Protein AF-A0A2M7XYK1-F1 (afdb_monomer)

Mean predicted aligned error: 6.83 Å

Radius of gyration: 17.08 Å; Cα contacts (8 Å, |Δi|>4): 49; chains: 1; bounding box: 45×17×48 Å

InterPro domains:
  IPR011990 Tetratricopeptide-like helical domain superfamily [G3DSA:1.25.40.10] (11-75)
  IPR011990 Tetratricopeptide-like helical domain superfamily [SSF48452] (27-73)
  IPR019734 Tetratricopeptide repeat [PS50005] (41-74)

Structure (mmCIF, N/CA/C/O backbone):
data_AF-A0A2M7XYK1-F1
#
_entry.id   AF-A0A2M7XYK1-F1
#
loop_
_atom_site.group_PDB
_atom_site.id
_atom_site.type_symbol
_atom_site.label_atom_id
_atom_site.label_alt_id
_atom_site.label_comp_id
_atom_site.label_asym_id
_atom_site.label_entity_id
_atom_site.label_seq_id
_atom_site.pdbx_PDB_ins_code
_atom_site.Cartn_x
_atom_site.Cartn_y
_atom_site.Cartn_z
_atom_site.occupancy
_atom_site.B_iso_or_equiv
_atom_site.auth_seq_id
_atom_site.auth_comp_id
_atom_site.auth_asym_id
_atom_site.auth_atom_id
_atom_site.pdbx_PDB_model_num
ATOM 1 N N . LEU A 1 1 ? -30.535 6.806 31.742 1.00 40.84 1 LEU A N 1
ATOM 2 C CA . LEU A 1 1 ? -30.282 5.481 31.137 1.00 40.84 1 LEU A CA 1
ATOM 3 C C . LEU A 1 1 ? -28.773 5.296 31.096 1.00 40.84 1 LEU A C 1
ATOM 5 O O . LEU A 1 1 ? -28.132 5.778 30.172 1.00 40.84 1 LEU A O 1
ATOM 9 N N . GLU A 1 2 ? -28.200 4.732 32.160 1.00 47.19 2 GLU A N 1
ATOM 10 C CA . GLU A 1 2 ? -26.777 4.383 32.208 1.00 47.19 2 GLU A CA 1
ATOM 11 C C . GLU A 1 2 ? -26.491 3.330 31.138 1.00 47.19 2 GLU A C 1
ATOM 13 O O . GLU A 1 2 ? -27.004 2.212 31.191 1.00 47.19 2 GLU A O 1
ATOM 18 N N . MET A 1 3 ? -25.682 3.691 30.146 1.00 50.47 3 MET A N 1
ATOM 19 C CA . MET A 1 3 ? -25.064 2.702 29.276 1.00 50.47 3 MET A CA 1
ATOM 20 C C . MET A 1 3 ? -24.028 1.954 30.115 1.00 50.47 3 MET A C 1
ATOM 22 O O . MET A 1 3 ? -22.978 2.491 30.464 1.00 50.47 3 MET A O 1
ATOM 26 N N . ASN A 1 4 ? -24.375 0.726 30.490 1.00 46.44 4 ASN A N 1
ATOM 27 C CA . ASN A 1 4 ? -23.533 -0.205 31.225 1.00 46.44 4 ASN A CA 1
ATOM 28 C C . ASN A 1 4 ? -22.270 -0.532 30.402 1.00 46.44 4 ASN A C 1
ATOM 30 O O . ASN A 1 4 ? -22.249 -1.469 29.607 1.00 46.44 4 ASN A O 1
ATOM 34 N N . ASN A 1 5 ? -21.209 0.255 30.587 1.00 52.16 5 ASN A N 1
ATOM 35 C CA . ASN A 1 5 ? -19.911 0.112 29.917 1.00 52.16 5 ASN A CA 1
ATOM 36 C C . ASN A 1 5 ? -19.078 -1.085 30.428 1.00 52.16 5 ASN A C 1
ATOM 38 O O . ASN A 1 5 ? -17.866 -1.118 30.227 1.00 52.16 5 ASN A O 1
ATOM 42 N N . ASN A 1 6 ? -19.691 -2.069 31.095 1.00 56.59 6 ASN A N 1
ATOM 43 C CA . ASN A 1 6 ? -18.970 -3.094 31.853 1.00 56.59 6 ASN A CA 1
ATOM 44 C C . ASN A 1 6 ? -18.960 -4.502 31.225 1.00 56.59 6 ASN A C 1
ATOM 46 O O . ASN A 1 6 ? -18.680 -5.472 31.919 1.00 56.59 6 ASN A O 1
ATOM 50 N N . ILE A 1 7 ? -19.256 -4.644 29.926 1.00 56.19 7 ILE A N 1
ATOM 51 C CA . ILE A 1 7 ? -19.179 -5.954 29.232 1.00 56.19 7 ILE A CA 1
ATOM 52 C C . ILE A 1 7 ? -18.081 -5.978 28.148 1.00 56.19 7 ILE A C 1
ATOM 54 O O . ILE A 1 7 ? -17.559 -7.036 27.812 1.00 56.19 7 ILE A O 1
ATOM 58 N N . TYR A 1 8 ? -17.624 -4.813 27.680 1.00 54.19 8 TYR A N 1
ATOM 59 C CA . TYR A 1 8 ? -16.501 -4.672 26.742 1.00 54.19 8 TYR A CA 1
ATOM 60 C C . TYR A 1 8 ? -15.301 -4.050 27.467 1.00 54.19 8 TYR A C 1
ATOM 62 O O . TYR A 1 8 ? -14.912 -2.909 27.227 1.00 54.19 8 TYR A O 1
ATOM 70 N N . GLY A 1 9 ? -14.780 -4.785 28.451 1.00 66.50 9 GLY A N 1
ATOM 71 C CA . GLY A 1 9 ? -13.671 -4.361 29.305 1.00 66.50 9 GLY A CA 1
ATOM 72 C C . GLY A 1 9 ? -12.324 -4.182 28.569 1.00 66.50 9 GLY A C 1
ATOM 73 O O . GLY A 1 9 ? -12.263 -4.317 27.346 1.00 66.50 9 GLY A O 1
ATOM 74 N N . PRO A 1 10 ? -11.230 -3.884 29.311 1.00 61.84 10 PRO A N 1
ATOM 75 C CA . PRO A 1 10 ? -9.870 -3.591 28.823 1.00 61.84 10 PRO A CA 1
ATOM 76 C C . PRO A 1 10 ? -9.369 -4.421 27.626 1.00 61.84 10 PRO A C 1
ATOM 78 O O . PRO A 1 10 ? -8.619 -3.900 26.806 1.00 61.84 10 PRO A O 1
ATOM 81 N N . THR A 1 11 ? -9.835 -5.662 27.487 1.00 71.75 11 THR A N 1
ATOM 82 C CA . THR A 1 11 ? -9.593 -6.574 26.362 1.00 71.75 11 THR A CA 1
ATOM 83 C C . THR A 1 11 ? -9.884 -5.959 24.991 1.00 71.75 11 THR A C 1
ATOM 85 O O . THR A 1 11 ? -9.062 -6.090 24.095 1.00 71.75 11 THR A O 1
ATOM 88 N N . VAL A 1 12 ? -10.990 -5.224 24.813 1.00 76.06 12 V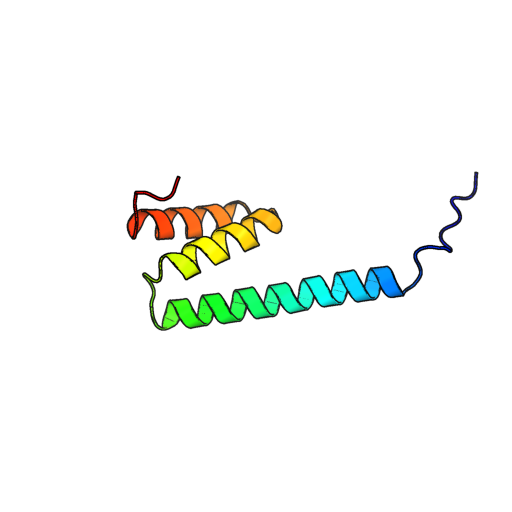AL A N 1
ATOM 89 C CA . VAL A 1 12 ? -11.317 -4.619 23.503 1.00 76.06 12 VAL A CA 1
ATOM 90 C C . VAL A 1 12 ? -10.319 -3.518 23.140 1.00 76.06 12 VAL A C 1
ATOM 92 O O . VAL A 1 12 ? -9.913 -3.399 21.985 1.00 76.06 12 VAL A O 1
ATOM 95 N N . ARG A 1 13 ? -9.876 -2.729 24.128 1.00 77.69 13 ARG A N 1
ATOM 96 C CA . ARG A 1 13 ? -8.838 -1.707 23.919 1.00 77.69 13 ARG A CA 1
ATOM 97 C C . ARG A 1 13 ? -7.488 -2.339 23.593 1.00 77.69 13 ARG A C 1
ATOM 99 O O . ARG A 1 13 ? -6.828 -1.872 22.669 1.00 77.69 13 ARG A O 1
ATOM 106 N N . GLU A 1 14 ? -7.119 -3.401 24.302 1.00 84.19 14 GLU A N 1
ATOM 107 C CA . GLU A 1 14 ? -5.899 -4.165 24.030 1.00 84.19 14 GLU A CA 1
ATOM 108 C C . GLU A 1 14 ? -5.934 -4.762 22.615 1.00 84.19 14 GLU A C 1
ATOM 110 O O . GLU A 1 14 ? -5.007 -4.578 21.836 1.00 84.19 14 GLU A O 1
ATOM 115 N N . GLU A 1 15 ? -7.040 -5.389 22.211 1.00 83.69 15 GLU A N 1
ATOM 116 C CA . GLU A 1 15 ? -7.202 -5.951 20.866 1.00 83.69 15 GLU A CA 1
ATOM 117 C C . GLU A 1 15 ? -7.130 -4.903 19.755 1.00 83.69 15 GLU A C 1
ATOM 119 O O . GLU A 1 15 ? -6.567 -5.175 18.690 1.00 83.69 15 GLU A O 1
ATOM 124 N N . ILE A 1 16 ? -7.718 -3.721 19.967 1.00 84.19 16 ILE A N 1
ATOM 125 C CA . ILE A 1 16 ? -7.606 -2.601 19.027 1.00 84.19 16 ILE A CA 1
ATOM 126 C C . ILE A 1 16 ? -6.139 -2.180 18.931 1.00 84.19 16 ILE A C 1
ATOM 128 O O . ILE A 1 16 ? -5.589 -2.158 17.835 1.00 84.19 16 ILE A O 1
ATOM 132 N N . PHE A 1 17 ? -5.471 -1.940 20.061 1.00 83.56 17 PHE A N 1
ATOM 133 C CA . PHE A 1 17 ? -4.063 -1.543 20.087 1.00 83.56 17 PHE A CA 1
ATOM 134 C C . PHE A 1 17 ? -3.144 -2.563 19.397 1.00 83.56 17 PHE A C 1
ATOM 136 O O . PHE A 1 17 ? -2.288 -2.196 18.590 1.00 83.56 17 PHE A O 1
ATOM 143 N N . GLN A 1 18 ? -3.349 -3.856 19.649 1.00 90.81 18 GLN A N 1
ATOM 144 C CA . GLN A 1 18 ? -2.564 -4.918 19.023 1.00 90.81 18 GLN A CA 1
ATOM 145 C C . GLN A 1 18 ? -2.818 -5.015 17.516 1.00 90.81 18 GLN A C 1
ATOM 147 O O . GLN A 1 18 ? -1.875 -5.228 16.750 1.00 90.81 18 GLN A O 1
ATOM 152 N N . ARG A 1 19 ? -4.065 -4.832 17.063 1.00 88.00 19 ARG A N 1
ATOM 153 C CA . ARG A 1 19 ? -4.384 -4.763 15.627 1.00 88.00 19 ARG A CA 1
ATOM 154 C C . ARG A 1 19 ? -3.700 -3.573 14.959 1.00 88.00 19 ARG A C 1
ATOM 156 O O . ARG A 1 19 ? -3.066 -3.754 13.920 1.00 88.00 19 ARG A O 1
ATOM 163 N N . GLU A 1 20 ? -3.754 -2.401 15.586 1.00 89.50 20 GLU A N 1
ATOM 164 C CA . GLU A 1 20 ? -3.077 -1.190 15.112 1.00 89.50 20 GLU A CA 1
ATOM 165 C C . GLU A 1 20 ? -1.560 -1.391 14.987 1.00 89.50 20 GLU A C 1
ATOM 167 O O . GLU A 1 20 ? -0.968 -1.071 13.954 1.00 89.50 20 GLU A O 1
ATOM 172 N N . ASN A 1 21 ? -0.922 -1.983 16.000 1.00 92.75 21 ASN A N 1
ATOM 173 C CA . ASN A 1 21 ? 0.516 -2.254 15.974 1.00 92.75 21 ASN A CA 1
ATOM 174 C C . ASN A 1 21 ? 0.904 -3.274 14.903 1.00 92.75 21 ASN A C 1
ATOM 176 O O . ASN A 1 21 ? 1.839 -3.031 14.140 1.00 92.75 21 ASN A O 1
ATOM 180 N N . LYS A 1 22 ? 0.181 -4.394 14.802 1.00 92.19 22 LYS A N 1
ATOM 181 C CA . LYS A 1 22 ? 0.453 -5.418 13.780 1.00 92.19 22 LYS A CA 1
ATOM 182 C C . LYS A 1 22 ? 0.352 -4.845 12.371 1.00 92.19 22 LYS A C 1
AT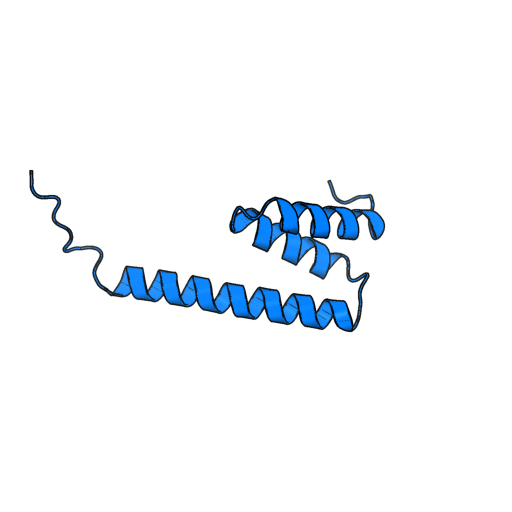OM 184 O O . LYS A 1 22 ? 1.209 -5.116 11.535 1.00 92.19 22 LYS A O 1
ATOM 189 N N . LYS A 1 23 ? -0.654 -4.010 12.123 1.00 91.69 23 LYS A N 1
ATOM 190 C CA . LYS A 1 23 ? -0.842 -3.324 10.844 1.00 91.69 23 LYS A CA 1
ATOM 191 C C . LYS A 1 23 ? 0.311 -2.366 10.526 1.00 91.69 23 LYS A C 1
ATOM 193 O O . LYS A 1 23 ? 0.825 -2.407 9.413 1.00 91.69 23 LYS A O 1
ATOM 198 N N . LYS A 1 24 ? 0.781 -1.569 11.494 1.00 94.38 24 LYS A N 1
ATOM 199 C CA . LYS A 1 24 ? 1.961 -0.698 11.308 1.00 94.38 24 LYS A CA 1
ATOM 200 C C . LYS A 1 24 ? 3.219 -1.494 10.958 1.00 94.38 24 LYS A C 1
ATOM 202 O O . LYS A 1 24 ? 3.943 -1.116 10.042 1.00 94.38 24 LYS A O 1
ATOM 207 N N . VAL A 1 25 ? 3.456 -2.608 11.652 1.00 96.38 25 VAL A N 1
ATOM 208 C CA . VAL A 1 25 ? 4.581 -3.511 11.358 1.00 96.38 25 VAL A CA 1
ATOM 209 C C . VAL A 1 25 ? 4.458 -4.096 9.949 1.00 96.38 25 VAL A C 1
ATOM 211 O O . VAL A 1 25 ? 5.447 -4.128 9.220 1.00 96.38 25 VAL A O 1
ATOM 214 N N . MET A 1 26 ? 3.252 -4.507 9.547 1.00 96.69 26 MET A N 1
ATOM 215 C CA . MET A 1 26 ? 2.991 -5.045 8.210 1.00 96.69 26 MET A CA 1
ATOM 216 C C . MET A 1 26 ? 3.275 -4.017 7.113 1.00 96.69 26 MET A C 1
ATOM 218 O O . MET A 1 26 ? 3.983 -4.325 6.159 1.00 96.69 26 MET A O 1
ATOM 222 N N . ILE A 1 27 ? 2.769 -2.789 7.265 1.00 97.25 27 ILE A N 1
ATOM 223 C CA . ILE A 1 27 ? 3.021 -1.692 6.322 1.00 97.25 27 ILE A CA 1
ATOM 224 C C . ILE A 1 27 ? 4.526 -1.447 6.189 1.00 97.25 27 ILE A C 1
ATOM 226 O O . ILE A 1 27 ? 5.042 -1.466 5.077 1.00 97.25 27 ILE A O 1
ATOM 230 N N . ASN A 1 28 ? 5.242 -1.314 7.309 1.00 97.75 28 ASN A N 1
ATOM 231 C CA . ASN A 1 28 ? 6.685 -1.080 7.290 1.00 97.75 28 ASN A CA 1
ATOM 232 C C . ASN A 1 28 ? 7.454 -2.225 6.603 1.00 97.75 28 ASN A C 1
ATOM 234 O O . ASN A 1 28 ? 8.378 -1.977 5.833 1.00 97.75 28 ASN A O 1
ATOM 238 N N . ASN A 1 29 ? 7.064 -3.483 6.836 1.00 98.25 29 ASN A N 1
ATOM 239 C CA . ASN A 1 29 ? 7.682 -4.625 6.160 1.00 98.25 29 ASN A CA 1
ATOM 240 C C . ASN A 1 29 ? 7.469 -4.558 4.639 1.00 98.25 29 ASN A C 1
ATOM 242 O O . ASN A 1 29 ? 8.427 -4.680 3.881 1.00 98.25 29 ASN A O 1
ATOM 246 N N . LEU A 1 30 ? 6.238 -4.301 4.190 1.00 98.31 30 LEU A N 1
ATOM 247 C CA . LEU A 1 30 ? 5.921 -4.176 2.765 1.00 98.31 30 LEU A CA 1
ATOM 248 C C . LEU A 1 30 ? 6.667 -3.001 2.113 1.00 98.31 30 LEU A C 1
ATOM 250 O O . LEU A 1 30 ? 7.187 -3.143 1.008 1.00 98.31 30 LEU A O 1
ATOM 254 N N . GLU A 1 31 ? 6.778 -1.862 2.798 1.00 97.62 31 GLU A N 1
ATOM 255 C CA . GLU A 1 31 ? 7.556 -0.714 2.319 1.00 97.62 31 GLU A CA 1
ATOM 256 C C . GLU A 1 31 ? 9.045 -1.056 2.180 1.00 97.62 31 GLU A C 1
ATOM 258 O O . GLU A 1 31 ? 9.656 -0.721 1.165 1.00 97.62 31 GLU A O 1
ATOM 263 N N . GLN A 1 32 ? 9.620 -1.809 3.124 1.00 98.12 32 GLN A N 1
ATOM 264 C CA . GLN A 1 32 ? 10.986 -2.327 2.997 1.00 98.12 32 GLN A CA 1
ATOM 265 C C . GLN A 1 32 ? 11.135 -3.259 1.791 1.00 98.12 32 GL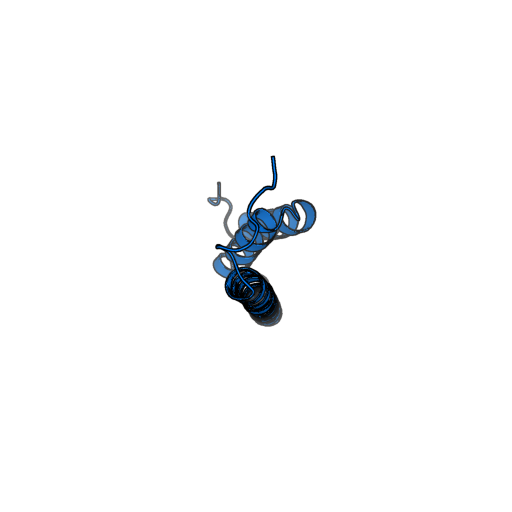N A C 1
ATOM 267 O O . GLN A 1 32 ? 12.100 -3.131 1.037 1.00 98.12 32 GLN A O 1
ATOM 272 N N . GLN A 1 33 ? 10.173 -4.149 1.539 1.00 97.88 33 GLN A N 1
ATOM 273 C CA . GLN A 1 33 ? 10.203 -5.003 0.347 1.00 97.88 33 GLN A CA 1
ATOM 274 C C . GLN A 1 33 ? 10.158 -4.186 -0.954 1.00 97.88 33 GLN A C 1
ATOM 276 O O . GLN A 1 33 ? 10.830 -4.541 -1.923 1.00 97.88 33 GLN A O 1
ATOM 281 N N . LEU A 1 34 ? 9.441 -3.056 -0.978 1.00 97.69 34 LEU A N 1
ATOM 282 C CA . LEU A 1 34 ? 9.448 -2.147 -2.129 1.00 97.69 34 LEU A CA 1
ATOM 283 C C . LEU A 1 34 ? 10.785 -1.439 -2.339 1.00 97.69 34 LEU A C 1
ATOM 285 O O . LEU A 1 34 ? 11.073 -1.043 -3.465 1.00 97.69 34 LEU A O 1
ATOM 289 N N . THR A 1 35 ? 11.618 -1.290 -1.308 1.00 97.56 35 THR A N 1
ATOM 290 C CA . THR A 1 35 ? 12.984 -0.775 -1.510 1.00 97.56 35 THR A CA 1
ATOM 291 C C . THR A 1 35 ? 13.856 -1.770 -2.280 1.00 97.56 35 THR A C 1
ATOM 293 O O . THR A 1 35 ? 14.712 -1.358 -3.057 1.00 97.56 35 THR A O 1
ATOM 296 N N . ILE A 1 36 ? 13.595 -3.073 -2.116 1.00 97.69 36 ILE A N 1
ATOM 297 C CA . ILE A 1 36 ? 14.289 -4.163 -2.815 1.00 97.69 36 ILE A CA 1
ATOM 298 C C . ILE A 1 36 ? 13.715 -4.342 -4.226 1.00 97.69 36 ILE A C 1
ATOM 300 O O . ILE A 1 36 ? 14.464 -4.443 -5.196 1.00 97.69 36 ILE A O 1
ATOM 304 N N . ASN A 1 37 ? 12.386 -4.361 -4.355 1.00 97.25 37 ASN A N 1
ATOM 305 C CA . ASN A 1 37 ? 11.692 -4.435 -5.638 1.00 97.25 37 ASN A CA 1
ATOM 306 C C . ASN A 1 37 ? 10.597 -3.358 -5.741 1.00 97.25 37 ASN A C 1
ATOM 308 O O . ASN A 1 37 ? 9.437 -3.612 -5.396 1.00 97.25 37 ASN A O 1
ATOM 312 N N . PRO A 1 38 ? 10.921 -2.181 -6.307 1.00 97.75 38 PRO A N 1
ATOM 313 C CA . PRO A 1 38 ? 9.974 -1.070 -6.427 1.00 97.75 38 PRO A CA 1
ATOM 314 C C . PRO A 1 38 ? 8.755 -1.356 -7.309 1.00 97.75 38 PRO A C 1
ATOM 316 O O . PRO A 1 38 ? 7.763 -0.630 -7.232 1.00 97.75 38 PRO A O 1
ATOM 319 N N . LYS A 1 39 ? 8.829 -2.393 -8.154 1.00 97.62 39 LYS A N 1
ATOM 320 C CA . LYS A 1 39 ? 7.777 -2.809 -9.090 1.00 97.62 39 LYS A CA 1
ATOM 321 C C . LYS A 1 39 ? 7.092 -4.109 -8.656 1.00 97.62 39 LYS A C 1
ATOM 323 O O . LYS A 1 39 ? 6.470 -4.779 -9.475 1.00 97.62 39 LYS A O 1
ATOM 328 N N . ALA A 1 40 ? 7.188 -4.492 -7.383 1.00 98.00 40 ALA A N 1
ATOM 329 C CA . ALA A 1 40 ? 6.468 -5.648 -6.860 1.00 98.00 40 ALA A CA 1
ATOM 330 C C . ALA A 1 40 ? 4.953 -5.367 -6.812 1.00 98.00 40 ALA A C 1
ATOM 332 O O . ALA A 1 40 ? 4.431 -4.852 -5.824 1.00 98.00 40 ALA A O 1
ATOM 333 N N . ARG A 1 41 ? 4.248 -5.719 -7.895 1.00 97.69 41 ARG A N 1
ATOM 334 C CA . ARG A 1 41 ? 2.805 -5.499 -8.095 1.00 97.69 41 ARG A CA 1
ATOM 335 C C . ARG A 1 41 ? 1.952 -5.923 -6.900 1.00 97.69 41 ARG A C 1
ATOM 337 O O . ARG A 1 41 ? 1.122 -5.145 -6.441 1.00 97.69 41 ARG A O 1
ATOM 344 N N . ASP A 1 42 ? 2.186 -7.123 -6.374 1.00 97.31 42 ASP A N 1
ATOM 345 C CA . ASP A 1 42 ? 1.397 -7.679 -5.265 1.00 97.31 42 ASP A CA 1
ATOM 346 C C . ASP A 1 42 ? 1.601 -6.890 -3.964 1.00 97.31 42 ASP A C 1
ATOM 348 O O . ASP A 1 42 ? 0.666 -6.697 -3.186 1.00 97.31 42 ASP A O 1
ATOM 352 N N . ILE A 1 43 ? 2.811 -6.371 -3.750 1.00 98.31 43 ILE A N 1
ATOM 353 C CA . ILE A 1 43 ? 3.170 -5.572 -2.573 1.00 98.31 43 ILE A CA 1
ATOM 354 C C . ILE A 1 43 ? 2.554 -4.176 -2.674 1.00 98.31 43 ILE A C 1
ATOM 356 O O . ILE A 1 43 ? 1.946 -3.703 -1.715 1.00 98.31 43 ILE A O 1
ATOM 360 N N . LEU A 1 44 ? 2.640 -3.548 -3.852 1.00 98.62 44 LEU A N 1
ATOM 361 C CA . LEU A 1 44 ? 1.968 -2.277 -4.139 1.00 98.62 44 LEU A CA 1
ATOM 362 C C . LEU A 1 44 ? 0.453 -2.396 -3.908 1.00 98.62 44 LEU A C 1
ATOM 364 O O . LEU A 1 44 ? -0.138 -1.554 -3.235 1.00 98.62 44 LEU A O 1
ATOM 368 N N . TYR A 1 45 ? -0.172 -3.470 -4.395 1.00 98.19 45 TYR A N 1
ATOM 369 C CA . TYR A 1 45 ? -1.608 -3.686 -4.212 1.00 98.19 45 TYR A CA 1
ATOM 370 C C . TYR A 1 45 ? -1.983 -3.993 -2.751 1.00 98.19 45 TYR A C 1
ATOM 372 O O . TYR A 1 45 ? -2.997 -3.500 -2.257 1.00 98.19 45 TYR A O 1
ATOM 380 N N . SER A 1 46 ? -1.138 -4.726 -2.022 1.00 97.94 46 SER A N 1
ATOM 381 C CA . SER A 1 46 ? -1.332 -4.977 -0.586 1.00 97.94 46 SER A CA 1
ATOM 382 C C . SER A 1 46 ? -1.284 -3.683 0.233 1.00 97.94 46 SER A C 1
ATOM 384 O O . SER A 1 46 ? -2.126 -3.467 1.105 1.00 97.94 46 SER A O 1
ATOM 386 N N . LEU A 1 47 ? -0.341 -2.783 -0.068 1.00 98.38 47 LEU A N 1
ATOM 387 C CA . LEU A 1 47 ? -0.261 -1.467 0.573 1.00 98.38 47 LEU A CA 1
ATOM 388 C C . LEU A 1 47 ? -1.472 -0.595 0.236 1.00 98.38 47 LEU A C 1
ATOM 390 O O . LEU A 1 47 ? -2.010 0.056 1.130 1.00 98.38 47 LEU A O 1
ATOM 394 N N . TYR A 1 48 ? -1.957 -0.637 -1.009 1.00 98.25 48 TY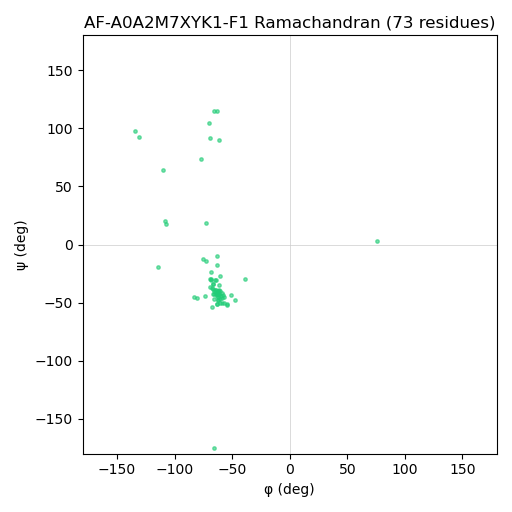R A N 1
ATOM 395 C CA . TYR A 1 48 ? -3.220 0.005 -1.376 1.00 98.25 48 TYR A CA 1
ATOM 396 C C . TYR A 1 48 ? -4.376 -0.464 -0.481 1.00 98.25 48 TYR A C 1
ATOM 398 O O . TYR A 1 48 ? -5.063 0.371 0.107 1.00 98.25 48 TYR A O 1
ATOM 406 N N . GLN A 1 49 ? -4.573 -1.777 -0.338 1.00 97.69 49 GLN A N 1
ATOM 407 C CA . GLN A 1 49 ? -5.664 -2.329 0.470 1.00 97.69 49 GLN A CA 1
ATOM 408 C C . GLN A 1 49 ? -5.546 -1.941 1.947 1.00 97.69 49 GLN A C 1
ATOM 410 O O . GLN A 1 49 ? -6.548 -1.585 2.568 1.00 97.69 49 GLN A O 1
ATOM 415 N N . LEU A 1 50 ? -4.329 -1.968 2.499 1.00 96.94 50 LEU A N 1
ATOM 416 C CA . LEU A 1 50 ? -4.073 -1.574 3.883 1.00 96.94 50 LEU A CA 1
ATOM 417 C C . LEU A 1 50 ? -4.393 -0.095 4.113 1.00 96.94 50 LEU A C 1
ATOM 419 O O . LEU A 1 50 ? -5.164 0.221 5.012 1.00 96.94 50 LEU A O 1
ATOM 423 N N . TYR A 1 51 ? -3.875 0.811 3.281 1.00 97.62 51 TYR A N 1
ATOM 424 C CA . TYR A 1 51 ? -4.158 2.242 3.427 1.00 97.62 51 TYR A CA 1
ATOM 425 C C . TYR A 1 51 ? -5.614 2.605 3.121 1.00 97.62 51 TYR A C 1
ATOM 427 O O . TYR A 1 51 ? -6.157 3.531 3.723 1.00 97.62 51 TYR A O 1
ATOM 435 N N . LEU A 1 52 ? -6.283 1.860 2.236 1.00 97.00 52 LEU A N 1
ATOM 436 C CA . LEU A 1 52 ? -7.713 2.033 1.999 1.00 97.00 52 LEU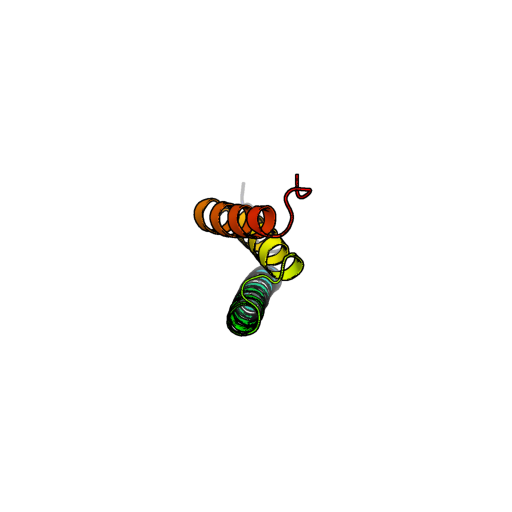 A CA 1
ATOM 437 C C . LEU A 1 52 ? -8.528 1.659 3.243 1.00 97.00 52 LEU A C 1
ATOM 439 O O . LEU A 1 52 ? -9.449 2.393 3.601 1.00 97.00 52 LEU A O 1
ATOM 443 N N . ALA A 1 53 ? -8.172 0.556 3.911 1.00 94.31 53 ALA A N 1
ATOM 444 C CA . ALA A 1 53 ? -8.800 0.137 5.163 1.00 94.31 53 ALA A CA 1
ATOM 445 C C . ALA A 1 53 ? -8.567 1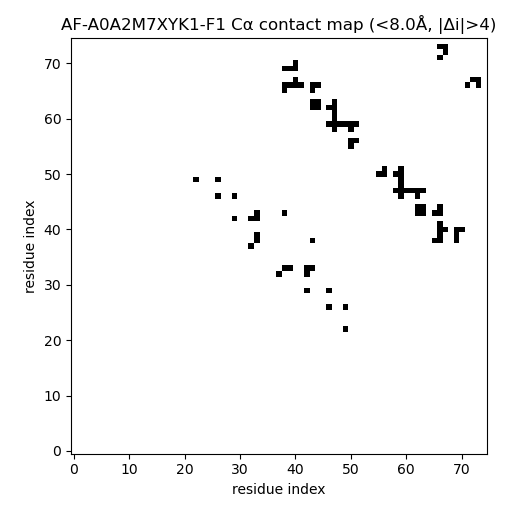.150 6.301 1.00 94.31 53 ALA A C 1
ATOM 447 O O . ALA A 1 53 ? -9.451 1.338 7.133 1.00 94.31 53 ALA A O 1
ATOM 448 N N . GLU A 1 54 ? -7.431 1.855 6.284 1.00 92.81 54 GLU A N 1
ATOM 449 C CA . GLU A 1 54 ? -7.123 2.963 7.203 1.00 92.81 54 GLU A CA 1
ATOM 450 C C . GLU A 1 54 ? -7.903 4.249 6.935 1.00 92.81 54 GLU A C 1
ATOM 452 O O . GLU A 1 54 ? -7.887 5.171 7.748 1.00 92.81 54 GLU A O 1
ATOM 457 N N . GLY A 1 5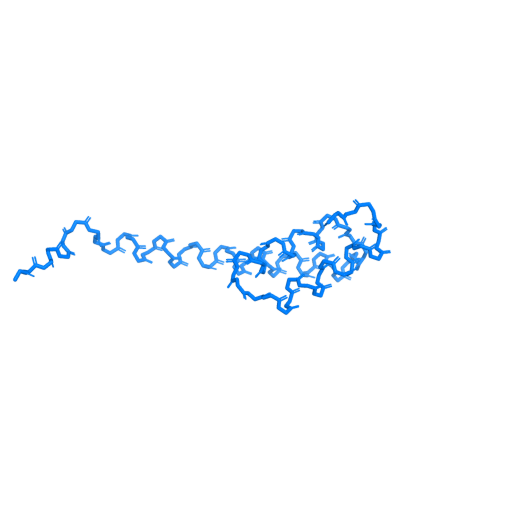5 ? -8.542 4.359 5.771 1.00 95.69 55 GLY A N 1
ATOM 458 C CA . GLY A 1 55 ? -9.126 5.613 5.311 1.00 95.69 55 GLY A CA 1
ATOM 459 C C . GLY A 1 55 ? -8.099 6.630 4.795 1.00 95.69 55 GLY A C 1
ATOM 460 O O . GLY A 1 55 ? -8.504 7.713 4.364 1.00 95.69 55 GLY A O 1
ATOM 461 N N . ASP A 1 56 ? -6.804 6.292 4.745 1.00 97.38 56 ASP A N 1
ATOM 462 C CA . ASP A 1 56 ? -5.774 7.099 4.078 1.00 97.38 56 ASP A CA 1
ATOM 463 C C . ASP A 1 56 ? -5.855 6.901 2.558 1.00 97.38 56 ASP A C 1
ATOM 465 O O . ASP A 1 56 ? -5.044 6.233 1.910 1.00 97.38 56 ASP A O 1
ATOM 469 N N . LYS A 1 57 ? -6.889 7.507 1.971 1.00 97.25 57 LYS A N 1
ATOM 470 C CA . LYS A 1 57 ? -7.162 7.434 0.532 1.00 97.25 57 LYS A CA 1
ATOM 471 C C . LYS A 1 57 ? -6.026 8.005 -0.314 1.00 97.25 57 LYS A C 1
ATOM 473 O O . LYS A 1 57 ? -5.867 7.585 -1.456 1.00 97.25 57 LYS A O 1
ATOM 478 N N . ASN A 1 58 ? -5.248 8.946 0.223 1.00 98.19 58 ASN A N 1
ATOM 479 C CA . ASN A 1 58 ? -4.146 9.562 -0.508 1.00 98.19 58 ASN A CA 1
ATOM 480 C C . ASN A 1 58 ? -3.038 8.539 -0.756 1.00 98.19 58 ASN A C 1
ATOM 482 O O . ASN A 1 58 ? -2.681 8.299 -1.909 1.00 98.19 58 ASN A O 1
ATOM 486 N N . ARG A 1 59 ? -2.553 7.880 0.304 1.00 97.81 59 ARG A N 1
ATOM 487 C CA . ARG A 1 59 ? -1.545 6.820 0.160 1.00 97.81 59 ARG A CA 1
ATOM 488 C C . ARG A 1 59 ? -2.094 5.618 -0.586 1.00 97.81 59 ARG A C 1
ATOM 490 O O . ARG A 1 59 ? -1.409 5.076 -1.447 1.00 97.81 59 ARG A O 1
ATOM 497 N N . ALA A 1 60 ? -3.341 5.237 -0.313 1.00 98.44 60 ALA A N 1
ATOM 498 C CA . ALA A 1 60 ? -3.988 4.142 -1.022 1.00 98.44 60 ALA A CA 1
ATOM 499 C C . ALA A 1 60 ? -3.955 4.370 -2.545 1.00 98.44 60 ALA A C 1
ATOM 501 O O . ALA A 1 60 ? -3.490 3.512 -3.294 1.00 98.44 60 ALA A O 1
ATOM 502 N N . ASN A 1 61 ? -4.384 5.547 -3.007 1.00 98.38 61 ASN A N 1
ATOM 503 C CA . ASN A 1 61 ? -4.419 5.865 -4.432 1.00 98.38 61 ASN A CA 1
ATOM 504 C C . ASN A 1 61 ? -3.023 5.951 -5.065 1.00 98.38 61 ASN A C 1
ATOM 506 O O . ASN A 1 61 ? -2.875 5.552 -6.220 1.00 98.38 61 ASN A O 1
ATOM 510 N N . ASP A 1 62 ? -2.006 6.422 -4.335 1.00 98.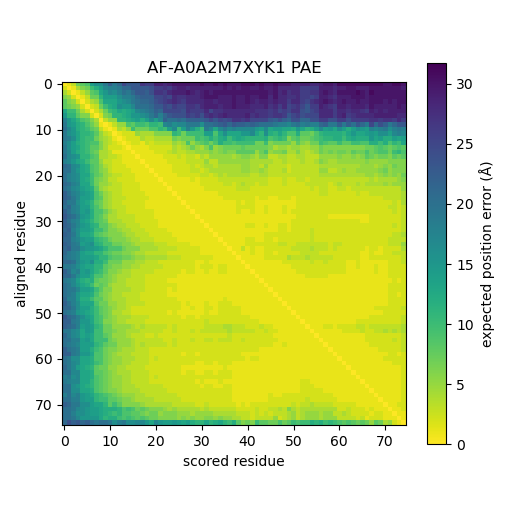44 62 ASP A N 1
ATOM 511 C CA . ASP A 1 62 ? -0.616 6.403 -4.816 1.00 98.44 62 ASP A CA 1
ATOM 512 C C . ASP A 1 62 ? -0.135 4.970 -5.086 1.00 98.44 62 ASP A C 1
ATOM 514 O O . ASP A 1 62 ? 0.314 4.645 -6.190 1.00 98.44 62 ASP A O 1
ATOM 518 N N . TYR A 1 63 ? -0.318 4.076 -4.112 1.00 98.56 63 TYR A N 1
ATOM 519 C CA . TYR A 1 63 ? 0.067 2.675 -4.252 1.00 98.56 63 TYR A CA 1
ATOM 520 C C . TYR A 1 63 ? -0.729 1.952 -5.345 1.00 98.56 63 TYR A C 1
ATOM 522 O O . TYR A 1 63 ? -0.147 1.188 -6.116 1.00 98.56 63 TYR A O 1
ATOM 530 N N . LEU A 1 64 ? -2.029 2.234 -5.480 1.00 98.44 64 LEU A N 1
ATOM 531 C CA . LEU A 1 64 ? -2.858 1.677 -6.552 1.00 98.44 64 LEU A CA 1
ATOM 532 C C . LEU A 1 64 ? -2.401 2.149 -7.934 1.00 98.44 64 LEU A C 1
ATOM 534 O O . LEU A 1 64 ? -2.332 1.349 -8.866 1.00 98.44 64 LEU A O 1
ATOM 538 N N . LYS A 1 65 ? -2.068 3.437 -8.073 1.00 98.38 65 LYS A N 1
ATOM 539 C CA . LYS A 1 65 ? -1.538 3.989 -9.322 1.00 98.38 65 LYS A CA 1
ATOM 540 C C . LYS A 1 65 ? -0.257 3.261 -9.722 1.00 98.38 65 LYS A C 1
ATOM 542 O O . LYS A 1 65 ? -0.174 2.755 -10.835 1.00 98.38 65 LYS A O 1
ATOM 547 N N . ARG A 1 66 ? 0.695 3.132 -8.796 1.00 98.44 66 ARG A N 1
ATOM 548 C CA . ARG A 1 66 ? 1.955 2.408 -9.024 1.00 98.44 66 ARG A CA 1
ATOM 549 C C . ARG A 1 66 ? 1.720 0.933 -9.353 1.00 98.44 66 ARG A C 1
ATOM 551 O O . ARG A 1 66 ? 2.385 0.389 -10.226 1.00 98.44 66 ARG A O 1
ATOM 558 N N . ALA A 1 67 ? 0.761 0.280 -8.695 1.00 98.31 67 ALA A N 1
ATOM 559 C CA . ALA A 1 67 ? 0.398 -1.101 -9.006 1.00 98.31 67 ALA A CA 1
ATOM 560 C C . ALA A 1 67 ? -0.122 -1.236 -10.448 1.00 98.31 67 ALA A C 1
ATOM 562 O O . ALA A 1 67 ? 0.301 -2.143 -11.159 1.00 98.31 67 ALA A O 1
ATOM 563 N N . ARG A 1 68 ? -0.973 -0.304 -10.901 1.00 98.19 68 ARG A N 1
ATOM 564 C CA . ARG A 1 68 ? -1.511 -0.256 -12.273 1.00 98.19 68 ARG A CA 1
ATOM 565 C C . ARG A 1 68 ? -0.468 0.098 -13.331 1.00 98.19 68 ARG A C 1
ATOM 567 O O . ARG A 1 68 ? -0.583 -0.350 -14.464 1.00 98.19 68 ARG A O 1
ATOM 574 N N . GLU A 1 69 ? 0.552 0.876 -12.977 1.00 97.88 69 GLU A N 1
ATOM 575 C CA . GLU A 1 69 ? 1.704 1.123 -13.855 1.00 97.88 69 GLU A CA 1
ATOM 576 C C . GLU A 1 69 ? 2.511 -0.161 -14.113 1.00 97.88 69 GLU A C 1
ATOM 578 O O . GLU A 1 69 ? 3.097 -0.311 -15.184 1.00 97.88 69 GLU A O 1
ATOM 583 N N . VAL A 1 70 ? 2.537 -1.091 -13.150 1.00 97.75 70 VAL A N 1
ATOM 584 C CA . VAL A 1 70 ? 3.179 -2.406 -13.308 1.00 97.75 70 VAL A CA 1
ATOM 585 C C . VAL A 1 70 ? 2.253 -3.406 -14.001 1.00 97.75 70 VAL A C 1
ATOM 587 O O . VAL A 1 70 ? 2.692 -4.118 -14.901 1.00 97.75 70 VAL A O 1
ATOM 590 N N . ASP A 1 71 ? 0.987 -3.466 -13.587 1.00 97.00 71 ASP A N 1
ATOM 591 C CA . ASP A 1 71 ? -0.036 -4.337 -14.164 1.00 97.00 71 ASP A CA 1
ATOM 592 C C . ASP A 1 71 ? -1.348 -3.566 -14.396 1.00 97.00 71 ASP A C 1
ATOM 594 O O . ASP A 1 71 ? -2.176 -3.437 -13.485 1.00 97.00 71 ASP A O 1
ATOM 598 N N . PRO A 1 72 ? -1.577 -3.089 -15.631 1.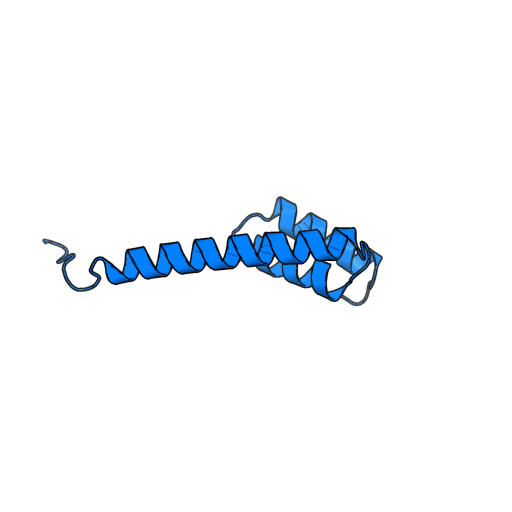00 96.00 72 PRO A N 1
ATOM 599 C CA . PRO A 1 72 ? -2.792 -2.363 -15.990 1.00 96.00 72 PRO A CA 1
ATOM 600 C C . PRO A 1 72 ? -4.093 -3.173 -15.880 1.00 96.00 72 PRO A C 1
ATOM 602 O O . PRO A 1 72 ? -5.168 -2.590 -16.005 1.00 96.00 72 PRO A O 1
ATOM 605 N N . SER A 1 73 ? -4.037 -4.495 -15.664 1.00 96.06 73 SER A N 1
ATOM 606 C CA . SER A 1 73 ? -5.238 -5.325 -15.477 1.00 96.06 73 SER A CA 1
ATOM 607 C C . SER A 1 73 ? -5.887 -5.162 -14.095 1.00 96.06 73 SER A C 1
ATOM 609 O O . SER A 1 73 ? -7.030 -5.589 -13.897 1.00 96.06 73 SER A O 1
ATOM 611 N N . ILE A 1 74 ? -5.193 -4.516 -13.149 1.00 91.94 74 ILE A N 1
ATOM 612 C CA . ILE A 1 74 ? -5.714 -4.185 -11.819 1.00 91.94 74 ILE A CA 1
ATOM 613 C C . ILE A 1 74 ? -6.863 -3.173 -11.941 1.00 91.94 74 ILE A C 1
ATOM 615 O O . ILE A 1 74 ? -6.661 -2.020 -12.337 1.00 91.94 74 ILE A O 1
ATOM 619 N N . LYS A 1 75 ? -8.068 -3.619 -11.566 1.00 78.88 75 LYS A N 1
ATOM 620 C CA . LYS A 1 75 ? -9.318 -2.848 -11.652 1.00 78.88 75 LYS A CA 1
ATOM 621 C C . LYS A 1 75 ? -9.472 -1.785 -10.573 1.00 78.88 75 LYS A C 1
ATOM 623 O O . LYS A 1 75 ? -8.703 -1.769 -9.590 1.00 78.88 75 LYS A O 1
#

Organism: NCBI:txid1974841

Sequence (75 aa):
LEMNNNIYGPTVREEIFQRENKKKVMINNLEQQLTINPKARDILYSLYQLYLAEGDKNRANDYLKRAREVDPSIK

Secondary structure (DSSP, 8-state):
------SS-HHHHHHHHHHHHHHHHHHHHHHHHHHH-TT-HHHHHHHHHHHHHTT-HHHHHHHHHHHHHH-TT--

Nearest PDB structures (foldseek):
  2avp-assembly1_A  TM=8.431E-01  e=1.460E-02  unclassified
  2vq2-assembly1_A-2  TM=8.741E-01  e=2.091E-01  Neisseria meningitidis
  8dth-assembly1_A  TM=9.463E-01  e=2.811E-01  Arabidopsis thaliana
  1w3b-assembly1_B  TM=7.773E-01  e=2.091E-01  Homo sapiens
  8ye5-assembly1_B  TM=7.684E-01  e=2.811E-01  Dehalobacter sp.

Solvent-accessible surface area (backbone atoms only — not comparable to full-atom values): 4249 Å² total; per-residue (Å²): 133,84,77,79,75,78,80,73,48,72,64,56,59,51,52,50,52,50,50,54,51,53,50,54,53,49,51,53,52,47,54,54,50,34,74,77,39,79,72,44,40,71,52,29,43,50,50,15,54,52,28,46,74,70,64,41,54,69,61,11,51,52,27,41,51,56,18,30,75,67,39,72,83,62,128

pLDDT: mean 89.11, std 15.41, range [40.84, 98.62]

Foldseek 3Di:
DDPPPPPCPPVVVVVVVVVVVVLVVLLVVLVVVCVVPVQPLVSLQVQLVSCVVVVVNVSNVVSQVSSCVNPVVRD